Protein AF-A0A9X4D4B4-F1 (afdb_monomer_lite)

Structure (mmCIF, N/CA/C/O backbone):
data_AF-A0A9X4D4B4-F1
#
_entry.id   AF-A0A9X4D4B4-F1
#
loop_
_atom_site.group_PDB
_atom_site.id
_atom_site.type_symbol
_atom_site.label_atom_id
_atom_site.label_alt_id
_atom_site.label_comp_id
_atom_site.label_asym_id
_atom_site.label_entity_id
_atom_site.label_seq_id
_atom_site.pdbx_PDB_ins_code
_atom_site.Cartn_x
_atom_site.Cartn_y
_atom_site.Cartn_z
_atom_site.occupancy
_atom_site.B_iso_or_equiv
_atom_site.auth_seq_id
_atom_site.auth_comp_id
_atom_site.auth_asym_id
_atom_site.auth_atom_id
_atom_site.pdbx_PDB_model_num
ATOM 1 N N . MET A 1 1 ? 0.059 -17.888 -17.813 1.00 54.84 1 MET A N 1
ATOM 2 C CA . MET A 1 1 ? 1.524 -17.937 -18.021 1.00 54.84 1 MET A CA 1
ATOM 3 C C . MET A 1 1 ? 2.371 -17.654 -16.762 1.00 54.84 1 MET A C 1
ATOM 5 O O . MET A 1 1 ? 3.566 -17.463 -16.913 1.00 54.84 1 MET A O 1
ATOM 9 N N . TYR A 1 2 ? 1.832 -17.700 -15.528 1.00 42.69 2 TYR A N 1
ATOM 10 C CA . TYR A 1 2 ? 2.640 -17.513 -14.297 1.00 42.69 2 TYR A CA 1
ATOM 11 C C . TYR A 1 2 ? 2.434 -18.593 -13.216 1.00 42.69 2 TYR A C 1
ATOM 13 O O . TYR A 1 2 ? 3.169 -18.632 -12.239 1.00 42.69 2 TYR A O 1
ATOM 21 N N . SER A 1 3 ? 1.467 -19.497 -13.397 1.00 50.22 3 SER A N 1
ATOM 22 C CA . SER A 1 3 ? 1.077 -20.497 -12.387 1.00 50.22 3 SER A CA 1
ATOM 23 C C . SER A 1 3 ? 1.705 -21.882 -12.598 1.00 50.22 3 SER A C 1
ATOM 25 O O . SER A 1 3 ? 1.412 -22.798 -11.844 1.00 50.22 3 SER A O 1
ATOM 27 N N . LEU A 1 4 ? 2.544 -22.058 -13.627 1.00 63.59 4 LEU A N 1
ATOM 28 C CA . LEU A 1 4 ? 3.030 -23.377 -14.072 1.00 63.59 4 LEU A CA 1
ATOM 29 C C . LEU A 1 4 ? 4.493 -23.671 -13.696 1.00 63.59 4 LEU A C 1
ATOM 31 O O . LEU A 1 4 ? 5.003 -24.728 -14.042 1.00 63.59 4 LEU A O 1
ATOM 35 N N . ILE A 1 5 ? 5.189 -22.742 -13.028 1.00 62.72 5 ILE A N 1
ATOM 36 C CA . ILE A 1 5 ? 6.656 -22.813 -12.855 1.00 62.72 5 ILE A CA 1
ATOM 37 C C . ILE A 1 5 ? 7.064 -22.917 -11.371 1.00 62.72 5 ILE A C 1
ATOM 39 O O . ILE A 1 5 ? 8.249 -22.940 -11.063 1.00 62.72 5 ILE A O 1
ATOM 43 N N . GLY A 1 6 ? 6.120 -22.961 -10.419 1.00 59.19 6 GLY A N 1
ATOM 44 C CA . GLY A 1 6 ? 6.422 -23.142 -8.983 1.00 59.19 6 GLY A CA 1
ATOM 45 C C . GLY A 1 6 ? 7.319 -22.063 -8.352 1.00 59.19 6 GLY A C 1
ATOM 46 O O . GLY A 1 6 ? 7.669 -22.144 -7.179 1.00 59.19 6 GLY A O 1
ATOM 47 N N . ARG A 1 7 ? 7.689 -21.030 -9.112 1.00 52.53 7 ARG A N 1
ATOM 48 C CA . ARG A 1 7 ? 8.410 -19.863 -8.627 1.00 52.53 7 ARG A CA 1
ATOM 49 C C . ARG A 1 7 ? 7.384 -18.881 -8.098 1.00 52.53 7 ARG A C 1
ATOM 51 O O . ARG A 1 7 ? 6.618 -18.313 -8.878 1.00 52.53 7 ARG A O 1
ATOM 58 N N . ALA A 1 8 ? 7.397 -18.667 -6.782 1.00 54.03 8 ALA A N 1
ATOM 59 C CA . ALA A 1 8 ? 6.868 -17.438 -6.219 1.00 54.03 8 ALA A CA 1
ATOM 60 C C . ALA A 1 8 ? 7.498 -16.305 -7.032 1.00 54.03 8 ALA A C 1
ATOM 62 O O . ALA A 1 8 ? 8.724 -16.199 -7.117 1.00 54.03 8 ALA A O 1
ATOM 63 N N . MET A 1 9 ? 6.659 -15.541 -7.730 1.00 50.00 9 MET A N 1
ATOM 64 C CA . MET A 1 9 ? 7.091 -14.342 -8.440 1.00 50.00 9 MET A CA 1
ATOM 65 C C . MET A 1 9 ? 7.966 -13.554 -7.460 1.00 50.00 9 MET A C 1
ATOM 67 O O . MET A 1 9 ? 7.656 -13.595 -6.264 1.00 50.00 9 MET A O 1
ATOM 71 N N . PRO A 1 10 ? 9.045 -12.875 -7.885 1.00 55.06 10 PRO A N 1
ATOM 72 C CA . PRO A 1 10 ? 9.712 -11.929 -7.011 1.00 55.06 10 PRO A CA 1
ATOM 73 C C . PRO A 1 10 ? 8.698 -10.812 -6.774 1.00 55.06 10 PRO A C 1
ATOM 75 O O . PRO A 1 10 ? 8.663 -9.806 -7.478 1.00 55.06 10 PRO A O 1
ATOM 78 N N . VAL A 1 11 ? 7.782 -11.045 -5.835 1.00 55.94 11 VAL A N 1
ATOM 79 C CA . VAL A 1 11 ? 6.940 -10.038 -5.240 1.00 55.94 11 VAL A CA 1
ATOM 80 C C . VAL A 1 11 ? 7.987 -9.167 -4.605 1.00 55.94 11 VAL A C 1
ATOM 82 O O . VAL A 1 11 ? 8.550 -9.524 -3.574 1.00 55.94 11 VAL A O 1
ATOM 85 N N . ILE A 1 12 ? 8.352 -8.092 -5.295 1.00 55.66 12 ILE A N 1
ATOM 86 C CA . ILE A 1 12 ? 9.057 -6.995 -4.670 1.00 55.66 12 ILE A CA 1
ATOM 87 C C . ILE A 1 12 ? 8.177 -6.694 -3.461 1.00 55.66 12 ILE A C 1
ATOM 89 O O . ILE A 1 12 ? 7.041 -6.237 -3.614 1.00 55.66 12 ILE A O 1
ATOM 93 N N . MET A 1 13 ? 8.621 -7.133 -2.282 1.00 56.00 13 MET A N 1
ATOM 94 C CA . MET A 1 13 ? 7.883 -6.997 -1.036 1.00 56.00 13 MET A CA 1
ATOM 95 C C . MET A 1 13 ? 8.017 -5.531 -0.642 1.00 56.00 13 MET A C 1
ATOM 97 O O . MET A 1 13 ? 8.756 -5.187 0.275 1.00 56.00 13 MET A O 1
ATOM 101 N N . PHE A 1 14 ? 7.362 -4.655 -1.409 1.00 64.19 14 PHE A N 1
ATOM 102 C CA . PHE A 1 14 ? 7.166 -3.268 -1.041 1.00 64.19 14 PHE A CA 1
ATOM 103 C C . PHE A 1 14 ? 6.521 -3.297 0.343 1.00 64.19 14 PHE A C 1
ATOM 105 O O . PHE A 1 14 ? 5.444 -3.888 0.514 1.00 64.19 14 PHE A O 1
ATOM 112 N N . ARG A 1 15 ? 7.205 -2.732 1.347 1.00 77.31 15 ARG A N 1
ATOM 113 C CA . ARG A 1 15 ? 6.694 -2.731 2.724 1.00 77.31 15 ARG A CA 1
ATOM 114 C C . ARG A 1 15 ? 5.411 -1.910 2.808 1.00 77.31 15 ARG A C 1
ATOM 116 O O . ARG A 1 15 ? 4.559 -2.207 3.633 1.00 77.31 15 ARG A O 1
ATOM 123 N N . PHE A 1 16 ? 5.224 -0.970 1.884 1.00 80.62 16 PHE A N 1
ATOM 124 C CA . PHE A 1 16 ? 3.964 -0.272 1.670 1.00 80.62 16 PHE A CA 1
ATOM 125 C C . PHE A 1 16 ? 3.392 -0.563 0.285 1.00 80.62 16 PHE A C 1
ATOM 127 O O . PHE A 1 16 ? 4.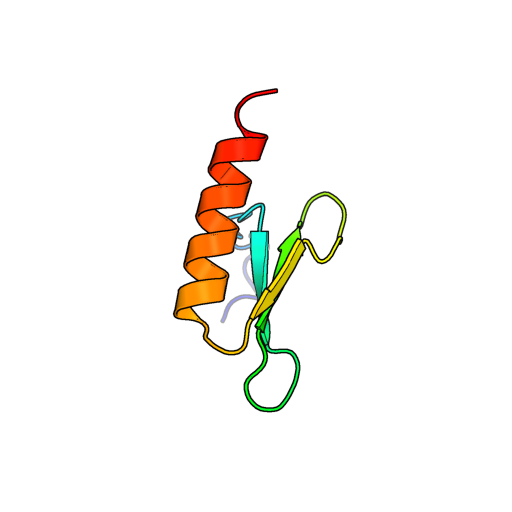031 -0.329 -0.740 1.00 80.62 16 PHE A O 1
ATOM 134 N N . GLN A 1 17 ? 2.152 -1.043 0.249 1.00 81.56 17 GLN A N 1
ATOM 135 C CA . GLN A 1 17 ? 1.381 -1.233 -0.971 1.00 81.56 17 GLN A CA 1
ATOM 136 C C . GLN A 1 17 ? 0.314 -0.154 -1.103 1.00 81.56 17 GLN A C 1
ATOM 138 O O . GLN A 1 17 ? -0.501 0.052 -0.207 1.00 81.56 17 GLN A O 1
ATOM 143 N N . VAL A 1 18 ? 0.271 0.489 -2.267 1.00 83.38 18 VAL A N 1
ATOM 144 C CA . VAL A 1 18 ? -0.842 1.356 -2.650 1.00 83.38 18 VAL A CA 1
ATOM 145 C C . VAL A 1 18 ? -1.944 0.473 -3.229 1.00 83.38 18 VAL A C 1
ATOM 147 O O . VAL A 1 18 ? -1.751 -0.174 -4.259 1.00 83.38 18 VAL A O 1
ATOM 150 N N . LYS A 1 19 ? -3.097 0.414 -2.564 1.00 81.44 19 LYS A N 1
ATOM 151 C CA . LYS A 1 19 ? -4.281 -0.293 -3.067 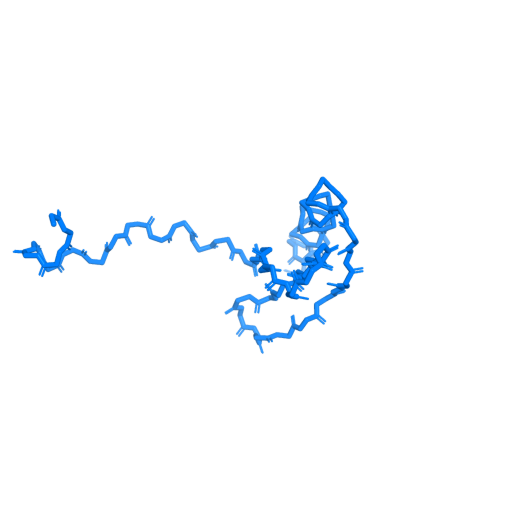1.00 81.44 19 LYS A CA 1
ATOM 152 C C . LYS A 1 19 ? -5.347 0.734 -3.480 1.00 81.44 19 LYS A C 1
ATOM 154 O O . LYS A 1 19 ? -5.521 1.732 -2.786 1.00 81.44 19 LYS A O 1
ATOM 159 N N . PRO A 1 20 ? -6.069 0.534 -4.589 1.00 81.81 20 PRO A N 1
ATOM 160 C CA . PRO A 1 20 ? -7.241 1.345 -4.891 1.00 81.81 20 PRO A CA 1
ATOM 161 C C . PRO A 1 20 ? -8.386 0.994 -3.923 1.00 81.81 20 PRO A C 1
ATOM 163 O O . PRO A 1 20 ? -8.625 -0.176 -3.621 1.00 81.81 20 PRO A O 1
ATOM 166 N N . ALA A 1 21 ? -9.072 2.014 -3.420 1.00 78.38 21 ALA A N 1
ATOM 167 C CA . ALA A 1 21 ? -10.148 1.959 -2.435 1.00 78.38 21 ALA A CA 1
ATOM 168 C C . ALA A 1 21 ? -11.453 2.515 -3.038 1.00 78.38 21 ALA A C 1
ATOM 170 O O . ALA A 1 21 ? -12.017 3.492 -2.558 1.00 78.38 21 ALA A O 1
ATOM 171 N N . GLY A 1 22 ? -11.924 1.931 -4.141 1.00 79.06 22 GLY A N 1
ATOM 172 C CA . GLY A 1 22 ? -13.136 2.394 -4.828 1.00 79.06 22 GLY A CA 1
ATOM 173 C C . GLY A 1 22 ? -12.887 3.525 -5.833 1.00 79.06 22 GLY A C 1
ATOM 174 O O . GLY A 1 22 ? -11.851 3.553 -6.496 1.00 79.06 22 GLY A O 1
ATOM 175 N N . ARG A 1 23 ? -13.867 4.427 -6.000 1.00 70.31 23 ARG A N 1
ATOM 176 C CA . ARG A 1 23 ? -13.818 5.536 -6.972 1.00 70.31 23 ARG A CA 1
ATOM 177 C C . ARG A 1 23 ? -12.842 6.613 -6.494 1.00 70.31 23 ARG A C 1
ATOM 179 O O . ARG A 1 23 ? -13.202 7.420 -5.652 1.00 70.31 23 ARG A O 1
ATOM 186 N N . GLU A 1 24 ? -11.627 6.598 -7.042 1.00 73.38 24 GLU A N 1
ATOM 187 C CA . GLU A 1 24 ? -10.599 7.644 -6.872 1.00 73.38 24 GLU A CA 1
ATOM 188 C C . GLU A 1 24 ? -9.965 7.747 -5.479 1.00 73.38 24 GLU A C 1
ATOM 190 O O . GLU A 1 24 ? -9.435 8.786 -5.100 1.00 73.38 24 GLU A O 1
ATOM 195 N N . PHE A 1 25 ? -9.965 6.664 -4.708 1.00 80.19 25 PHE A N 1
ATOM 196 C CA . PHE A 1 25 ? -9.219 6.612 -3.453 1.00 80.19 25 PHE A CA 1
ATOM 197 C C . PHE A 1 25 ? -8.120 5.562 -3.533 1.00 80.19 25 PHE A C 1
ATOM 199 O O . PHE A 1 25 ? -8.265 4.524 -4.175 1.00 80.19 25 PHE A O 1
ATOM 206 N N . PHE A 1 26 ? -7.018 5.833 -2.850 1.00 84.31 26 PHE A N 1
ATOM 207 C CA . PHE A 1 26 ? -5.846 4.987 -2.744 1.00 84.31 26 PHE A CA 1
ATOM 208 C C . PHE A 1 26 ? -5.427 4.939 -1.279 1.00 84.31 26 PHE A C 1
ATOM 210 O O . PHE A 1 26 ? -5.044 5.953 -0.696 1.00 84.31 26 PHE A O 1
ATOM 217 N N . HIS A 1 27 ? -5.499 3.764 -0.666 1.00 86.69 27 HIS A N 1
ATOM 218 C CA . HIS A 1 27 ? -4.962 3.537 0.676 1.00 86.69 27 HIS A CA 1
ATOM 219 C C . HIS A 1 27 ? -3.557 2.944 0.593 1.00 86.69 27 HIS A C 1
ATOM 221 O O . HIS A 1 27 ? -3.296 2.025 -0.1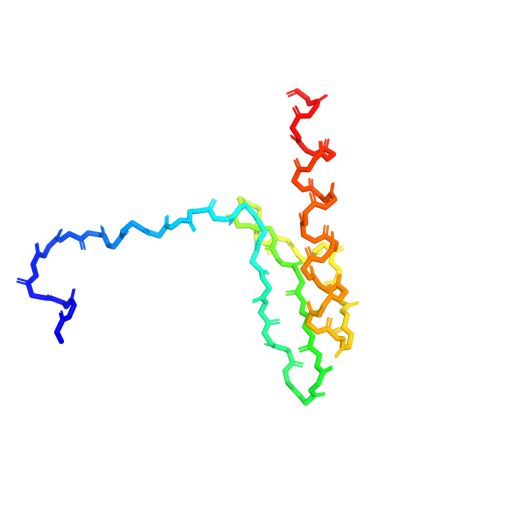85 1.00 86.69 27 HIS A O 1
ATOM 227 N N . VAL A 1 28 ? -2.648 3.496 1.393 1.00 86.56 28 VAL A N 1
ATOM 228 C CA . VAL A 1 28 ? -1.295 2.972 1.589 1.00 86.56 28 VAL A CA 1
ATOM 229 C C . VAL A 1 28 ? -1.357 1.989 2.745 1.00 86.56 28 VAL A C 1
ATOM 231 O O . VAL A 1 28 ? -1.660 2.378 3.874 1.00 86.56 28 VAL A O 1
ATOM 234 N N . VAL A 1 29 ? -1.106 0.719 2.459 1.00 85.38 29 VAL A N 1
ATOM 235 C CA . VAL A 1 29 ? -1.217 -0.379 3.417 1.00 85.38 29 VAL A CA 1
ATOM 236 C C . VAL A 1 29 ? 0.166 -0.949 3.678 1.00 85.38 29 VAL A C 1
ATOM 238 O O . VAL A 1 29 ? 0.897 -1.268 2.743 1.00 85.38 29 VAL A O 1
ATOM 241 N N . ASP A 1 30 ? 0.526 -1.055 4.949 1.00 84.62 30 ASP A N 1
ATOM 242 C CA . ASP A 1 30 ? 1.733 -1.739 5.391 1.00 84.62 30 ASP A CA 1
ATOM 243 C C . ASP A 1 30 ? 1.568 -3.249 5.170 1.00 84.62 30 ASP A C 1
ATOM 245 O O . ASP A 1 30 ? 0.573 -3.831 5.597 1.00 84.62 30 ASP A O 1
ATOM 249 N N . THR A 1 31 ? 2.508 -3.892 4.483 1.00 75.12 31 THR A N 1
ATOM 250 C CA . THR A 1 31 ? 2.464 -5.336 4.213 1.00 75.12 31 THR A CA 1
ATOM 251 C C . THR A 1 31 ? 3.015 -6.182 5.358 1.00 75.12 31 THR A C 1
ATOM 253 O O . THR A 1 31 ? 2.788 -7.389 5.347 1.00 75.12 31 THR A O 1
ATOM 256 N N . ARG A 1 32 ? 3.700 -5.592 6.352 1.00 76.31 32 ARG A N 1
ATOM 257 C CA . ARG A 1 32 ? 4.140 -6.310 7.561 1.00 76.31 32 ARG A CA 1
ATOM 258 C C . ARG A 1 32 ? 2.998 -6.461 8.562 1.00 76.31 32 ARG A C 1
ATOM 260 O O . ARG A 1 32 ? 2.800 -7.546 9.087 1.00 76.31 32 ARG A O 1
ATOM 267 N N . ASP A 1 33 ? 2.282 -5.370 8.826 1.00 77.06 33 ASP A N 1
ATOM 268 C CA . ASP A 1 33 ? 1.228 -5.299 9.853 1.00 77.06 33 ASP A CA 1
ATOM 269 C C . ASP A 1 33 ? -0.188 -5.361 9.251 1.00 77.06 33 ASP A C 1
ATOM 271 O O . ASP A 1 33 ? -1.179 -5.487 9.961 1.00 77.06 33 ASP A O 1
ATOM 275 N N . GLY A 1 34 ? -0.320 -5.230 7.926 1.00 77.62 34 GLY A N 1
ATOM 276 C CA . GLY A 1 34 ? -1.623 -5.117 7.260 1.00 77.62 34 GLY A CA 1
ATOM 277 C C . GLY A 1 34 ? -2.333 -3.787 7.536 1.00 77.62 34 GLY A C 1
ATOM 278 O O . GLY A 1 34 ? -3.502 -3.619 7.187 1.00 77.62 34 GLY A O 1
ATOM 279 N N . LYS A 1 35 ? -1.652 -2.830 8.176 1.00 82.19 35 LYS A N 1
ATOM 280 C CA . LYS A 1 35 ? -2.265 -1.603 8.681 1.00 82.19 35 LYS A CA 1
ATOM 281 C C . LYS A 1 35 ? -2.270 -0.503 7.638 1.00 82.19 35 LYS A C 1
ATOM 283 O O . LYS A 1 35 ? -1.251 -0.183 7.024 1.00 82.19 35 LYS A O 1
ATOM 288 N N . VAL A 1 36 ? -3.429 0.125 7.473 1.00 84.50 36 VAL A N 1
ATOM 289 C CA . VAL A 1 36 ? -3.577 1.290 6.602 1.00 84.50 36 VAL A CA 1
ATOM 290 C C . VAL A 1 36 ? -2.880 2.481 7.256 1.00 84.50 36 VAL A C 1
ATOM 292 O O . VAL A 1 36 ? -3.251 2.919 8.342 1.00 84.50 36 VAL A O 1
ATOM 295 N N . ARG A 1 37 ? -1.845 2.995 6.594 1.00 81.31 37 ARG A N 1
ATOM 296 C CA . ARG A 1 37 ? -1.053 4.147 7.042 1.00 81.31 37 ARG A CA 1
ATOM 297 C C . ARG A 1 37 ? -1.598 5.477 6.535 1.00 81.31 37 ARG A C 1
ATOM 299 O O . ARG A 1 37 ? -1.258 6.519 7.083 1.00 81.31 37 ARG A O 1
ATOM 306 N N . GLY A 1 38 ? -2.451 5.461 5.513 1.00 78.44 38 GLY A N 1
ATOM 307 C CA . GLY A 1 38 ? -3.130 6.668 5.060 1.00 78.44 38 GLY A CA 1
ATOM 308 C C . GLY A 1 38 ? -4.019 6.458 3.844 1.00 78.44 38 GLY A C 1
ATOM 309 O O . GLY A 1 38 ? -3.826 5.521 3.071 1.00 78.44 38 GLY A O 1
ATOM 310 N N . PHE A 1 39 ? -4.969 7.375 3.675 1.00 79.62 39 PHE A N 1
ATOM 311 C CA . PHE A 1 39 ? -5.882 7.453 2.537 1.00 79.62 39 PHE A CA 1
ATOM 312 C C . PHE A 1 39 ? -5.526 8.681 1.705 1.00 79.62 39 PHE A C 1
ATOM 314 O O . PHE A 1 39 ? -5.366 9.775 2.245 1.00 79.62 39 PHE A O 1
ATOM 321 N N . ARG A 1 40 ? -5.390 8.507 0.395 1.00 84.56 40 ARG A N 1
ATOM 322 C CA . ARG A 1 40 ? -5.100 9.577 -0.561 1.00 84.56 40 ARG A CA 1
ATOM 323 C C . ARG A 1 40 ? -6.062 9.482 -1.732 1.00 84.56 40 ARG A C 1
ATOM 325 O O . ARG A 1 40 ? -6.509 8.394 -2.069 1.00 84.56 40 ARG A O 1
ATOM 332 N N . ARG A 1 41 ? -6.392 10.617 -2.345 1.00 82.62 41 ARG A N 1
ATOM 333 C CA . ARG A 1 41 ? -7.242 10.657 -3.551 1.00 82.62 41 ARG A CA 1
ATOM 334 C C . ARG A 1 41 ? -6.423 10.491 -4.833 1.00 82.62 41 ARG A C 1
ATOM 336 O O . ARG A 1 41 ? -6.923 10.048 -5.858 1.00 82.62 41 ARG A O 1
ATOM 343 N N . ASN A 1 42 ? -5.120 10.753 -4.750 1.00 82.25 42 ASN A N 1
ATOM 344 C CA . ASN A 1 42 ? -4.211 10.661 -5.881 1.00 82.25 42 ASN A CA 1
ATOM 345 C C . ASN A 1 42 ? -3.161 9.574 -5.656 1.00 82.25 42 ASN A C 1
ATOM 347 O O . ASN A 1 4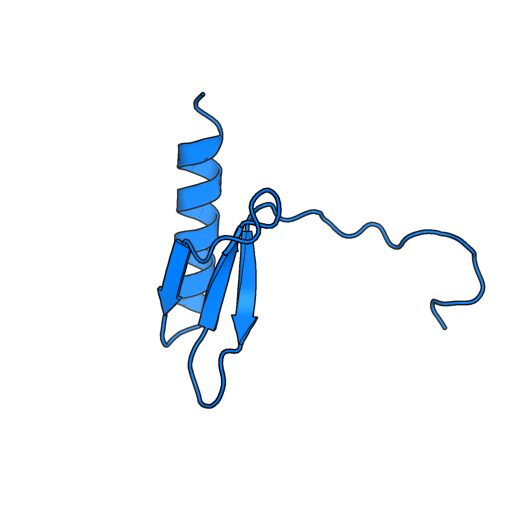2 ? -2.517 9.502 -4.607 1.00 82.25 42 ASN A O 1
ATOM 351 N N . HIS A 1 43 ? -2.920 8.778 -6.699 1.00 79.38 43 HIS A N 1
ATOM 352 C CA . HIS A 1 43 ? -1.866 7.764 -6.705 1.00 79.38 43 HIS A CA 1
ATOM 353 C C . HIS A 1 43 ? -0.478 8.371 -6.438 1.00 79.38 43 HIS A C 1
ATOM 355 O O . HIS A 1 43 ? 0.332 7.782 -5.725 1.00 79.38 43 HIS A O 1
ATOM 361 N N . ASN A 1 44 ? -0.218 9.578 -6.954 1.00 84.50 44 ASN A N 1
ATOM 362 C CA . ASN A 1 44 ? 1.052 10.274 -6.745 1.00 84.50 44 ASN A CA 1
ATOM 363 C C . ASN A 1 44 ? 1.310 10.577 -5.259 1.00 84.50 44 ASN A C 1
ATOM 365 O O . ASN A 1 44 ? 2.401 10.325 -4.756 1.00 84.50 44 ASN A O 1
ATOM 369 N N . GLU A 1 45 ? 0.288 11.046 -4.538 1.00 85.88 45 GLU A N 1
ATOM 370 C CA . GLU A 1 45 ? 0.386 11.302 -3.098 1.00 85.88 45 GLU A CA 1
ATOM 371 C C . GLU A 1 45 ? 0.512 10.007 -2.290 1.00 85.88 45 GLU A C 1
ATOM 373 O O . GLU A 1 45 ? 1.277 9.950 -1.329 1.00 85.88 45 GLU A O 1
ATOM 378 N N . ALA A 1 46 ? -0.208 8.953 -2.688 1.00 85.81 46 ALA A N 1
ATOM 379 C CA . ALA A 1 46 ? -0.095 7.641 -2.054 1.00 85.81 46 ALA A CA 1
ATOM 380 C C . ALA A 1 46 ? 1.323 7.064 -2.201 1.00 85.81 46 ALA A C 1
ATOM 382 O O . ALA A 1 46 ? 1.874 6.521 -1.246 1.00 85.81 46 ALA A O 1
ATOM 383 N N . CYS A 1 47 ? 1.936 7.232 -3.374 1.00 83.06 47 CYS A N 1
ATOM 384 C CA . CYS A 1 47 ? 3.305 6.802 -3.642 1.00 83.06 47 CYS A CA 1
ATOM 385 C C . CYS A 1 47 ? 4.336 7.623 -2.850 1.00 83.06 47 CYS A C 1
ATOM 387 O O . CYS A 1 47 ? 5.249 7.052 -2.251 1.00 83.06 47 CYS A O 1
ATOM 389 N N . ALA A 1 48 ? 4.168 8.950 -2.786 1.00 87.75 48 ALA A N 1
ATOM 390 C CA . ALA A 1 48 ? 5.023 9.815 -1.974 1.00 87.75 48 ALA A CA 1
ATOM 391 C C . ALA A 1 48 ? 4.964 9.425 -0.489 1.00 87.75 48 ALA A C 1
ATOM 393 O O . ALA A 1 48 ? 6.006 9.233 0.133 1.00 87.75 48 ALA A O 1
ATOM 394 N N . LEU A 1 49 ? 3.756 9.210 0.047 1.00 84.44 49 LEU A N 1
ATOM 395 C CA . LEU A 1 49 ? 3.559 8.778 1.429 1.00 84.44 49 LEU A CA 1
ATOM 396 C C . LEU A 1 49 ? 4.201 7.412 1.694 1.00 84.44 49 LEU A C 1
ATOM 398 O O . LEU A 1 49 ? 4.898 7.260 2.690 1.00 84.44 49 LEU A O 1
ATOM 402 N N . ALA A 1 50 ? 3.997 6.434 0.807 1.00 84.44 50 ALA A N 1
ATOM 403 C CA . ALA A 1 50 ? 4.615 5.116 0.924 1.00 84.44 50 ALA A CA 1
ATOM 404 C C . ALA A 1 50 ? 6.144 5.220 1.029 1.00 84.44 50 ALA A C 1
ATOM 406 O O . ALA A 1 50 ? 6.735 4.613 1.914 1.00 84.44 50 ALA A O 1
ATOM 407 N N . ARG A 1 51 ? 6.780 6.045 0.187 1.00 84.00 51 ARG A N 1
ATOM 408 C CA . ARG A 1 51 ? 8.235 6.250 0.214 1.00 84.00 51 ARG A CA 1
ATOM 409 C C . ARG A 1 51 ? 8.704 6.944 1.496 1.00 84.00 51 ARG A C 1
ATOM 411 O O . ARG A 1 51 ? 9.700 6.520 2.070 1.00 84.00 51 ARG A O 1
ATOM 418 N N . SER A 1 52 ? 7.992 7.970 1.964 1.00 84.62 52 SER A N 1
ATOM 419 C CA . SER A 1 52 ? 8.302 8.632 3.239 1.00 84.62 52 SER A CA 1
ATOM 420 C C . SER A 1 52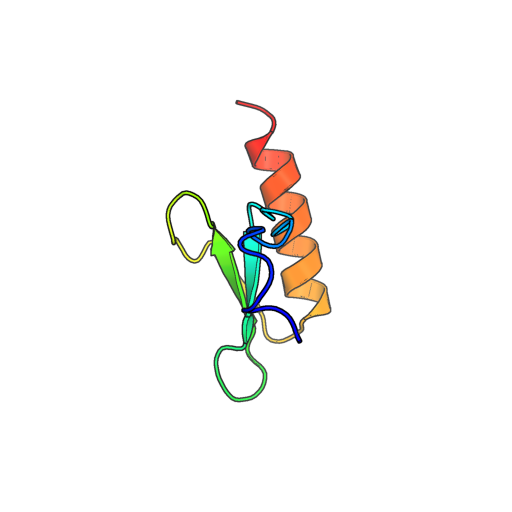 ? 8.173 7.678 4.427 1.00 84.62 52 SER A C 1
ATOM 422 O O . SER A 1 52 ? 9.023 7.690 5.311 1.00 84.62 52 SER A O 1
ATOM 424 N N . LEU A 1 53 ? 7.156 6.813 4.424 1.00 82.06 53 LEU A N 1
ATOM 425 C CA . LEU A 1 53 ? 6.964 5.797 5.456 1.00 82.06 53 LEU A CA 1
ATOM 426 C C . LEU A 1 53 ? 8.067 4.729 5.425 1.00 82.06 53 LEU A C 1
ATOM 428 O O . LEU A 1 53 ? 8.515 4.317 6.492 1.00 82.06 53 LEU A O 1
ATOM 432 N N . GLU A 1 54 ? 8.543 4.310 4.243 1.00 78.00 54 GLU A N 1
ATOM 433 C CA . GLU A 1 54 ? 9.718 3.422 4.139 1.00 78.00 54 GLU A CA 1
ATOM 434 C C . GLU A 1 54 ? 10.957 4.075 4.758 1.00 78.00 54 GLU A C 1
ATOM 436 O O . GLU A 1 54 ? 11.702 3.419 5.483 1.00 78.00 54 GLU A O 1
ATOM 441 N N . MET A 1 55 ? 11.173 5.367 4.487 1.00 79.25 55 MET A N 1
ATOM 442 C CA . MET A 1 55 ? 12.323 6.114 5.004 1.00 79.25 55 MET A CA 1
ATOM 443 C C . MET A 1 55 ? 12.260 6.282 6.526 1.00 79.25 55 MET A C 1
ATOM 445 O O . MET A 1 55 ? 13.266 6.076 7.196 1.00 79.25 55 MET A O 1
ATOM 449 N N . GLU A 1 56 ? 11.086 6.597 7.077 1.00 75.56 56 GLU A N 1
ATOM 450 C CA . GLU A 1 56 ? 10.881 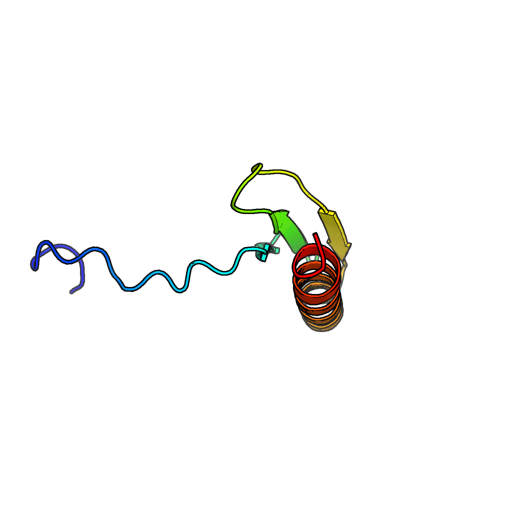6.723 8.526 1.00 75.56 56 GLU A CA 1
ATOM 451 C C . GLU A 1 56 ? 11.030 5.375 9.247 1.00 75.56 56 GLU A C 1
ATOM 453 O O . GLU A 1 56 ? 11.597 5.301 10.333 1.00 75.56 56 GLU A O 1
ATOM 458 N N . LYS A 1 57 ? 10.568 4.279 8.633 1.00 64.81 57 LYS A N 1
ATOM 459 C CA . LYS A 1 57 ? 10.641 2.929 9.215 1.00 64.81 57 LYS A CA 1
ATOM 460 C C . LYS A 1 57 ? 11.984 2.226 9.041 1.00 64.81 57 LYS A C 1
ATOM 462 O O . LYS A 1 57 ? 12.156 1.145 9.597 1.00 64.81 57 LYS A O 1
ATOM 467 N N . SER A 1 58 ? 12.915 2.807 8.289 1.00 59.16 58 SER A N 1
ATOM 468 C CA . SER A 1 58 ? 14.279 2.291 8.144 1.00 59.16 58 SER A CA 1
ATOM 469 C C . SER A 1 58 ? 15.250 2.842 9.201 1.00 59.16 58 SER A C 1
ATOM 471 O O . SER A 1 58 ? 16.444 2.564 9.099 1.00 59.16 58 SER A O 1
ATOM 473 N N . HIS A 1 59 ? 14.767 3.634 10.168 1.00 49.09 59 HIS A N 1
ATOM 474 C CA . HIS A 1 59 ? 15.580 4.282 11.206 1.00 49.09 59 HIS A CA 1
ATOM 475 C C . HIS A 1 59 ? 15.314 3.761 12.633 1.00 49.09 59 HIS A C 1
ATOM 477 O O . HIS A 1 59 ? 15.566 4.480 13.597 1.00 49.09 59 HIS A O 1
ATOM 483 N N . ASP A 1 60 ? 14.800 2.533 12.752 1.00 43.12 60 ASP A N 1
ATOM 484 C CA . ASP A 1 60 ? 14.720 1.768 14.008 1.00 43.12 60 ASP A CA 1
ATOM 485 C C . ASP A 1 60 ? 15.734 0.617 13.979 1.00 43.12 60 ASP A C 1
ATOM 487 O O . ASP A 1 60 ? 15.727 -0.133 12.969 1.00 43.12 60 ASP A O 1
#

Secondary structure (DSSP, 8-state):
--SSS---------SEEEEE-SSS-EEEEETTT--EEEEESSHHHHHHHHHHHHHHHT--

Radius of gyration: 13.66 Å; chains: 1; bounding box: 29×35×32 Å

Foldseek 3Di:
DPPPPPDPDPPVPLQWDWDDDPDQKTFTAGPVVRDTPDIDSDPVVSVVVSVVVVVVVVPD

pLDDT: mean 73.47, std 12.9, range [42.69, 87.75]

Organism: NCBI:txid2219225

Sequence (60 aa):
MYSLIGRAMPVIMFRFQVKPAGREFFHVVDTRDGKVRGFRRNHNEACALARSLEMEKSHD